Protein AF-A0A0T6Y8U1-F1 (afdb_monomer_lite)

Foldseek 3Di:
DDDDDDDLADDPVNLVVLLVVLCVVVVHDCPDPLSVVLSVQSVVCRVVSNRDSVVSCCVRPDPDDDDDD

Sequence (69 aa):
MAFTTNSTALLPHEINQIFQEIVRERSLSRDSEVAEEIARRLIVCYQKGIRDSSALKDVIGFGGKSEVQ

Structure (mmCIF, N/CA/C/O backbone):
data_AF-A0A0T6Y8U1-F1
#
_entry.id   AF-A0A0T6Y8U1-F1
#
loop_
_atom_site.group_PDB
_atom_site.id
_atom_site.type_symbol
_atom_site.label_atom_id
_atom_site.label_alt_id
_atom_site.label_comp_id
_atom_site.label_asym_id
_atom_site.label_entity_id
_atom_site.label_seq_id
_atom_site.pdbx_PDB_ins_code
_atom_site.Cartn_x
_atom_site.Cartn_y
_atom_site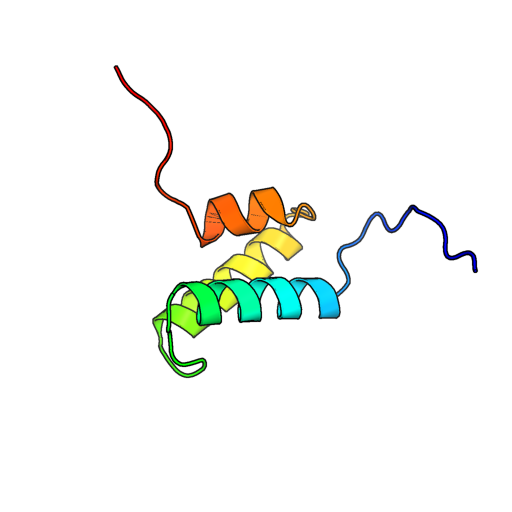.Cartn_z
_atom_site.occupancy
_atom_site.B_iso_or_equiv
_atom_site.auth_seq_id
_atom_site.auth_comp_id
_atom_site.auth_asym_id
_atom_site.auth_atom_id
_atom_site.pdbx_PDB_model_num
ATOM 1 N N . MET A 1 1 ? 10.467 -18.252 23.292 1.00 38.81 1 MET A N 1
ATOM 2 C CA . MET A 1 1 ? 10.402 -16.818 22.937 1.00 38.81 1 MET A CA 1
ATOM 3 C C . MET A 1 1 ? 9.007 -16.570 22.400 1.00 38.81 1 MET A C 1
ATOM 5 O O . MET A 1 1 ? 8.661 -17.176 21.398 1.00 38.81 1 MET A O 1
ATOM 9 N N . ALA A 1 2 ? 8.174 -15.823 23.119 1.00 56.50 2 ALA A N 1
ATOM 10 C CA . ALA A 1 2 ? 6.779 -15.604 22.748 1.00 56.50 2 ALA A CA 1
ATOM 11 C C . ALA A 1 2 ? 6.573 -14.127 22.429 1.00 56.50 2 ALA A C 1
ATOM 13 O O . ALA A 1 2 ? 6.832 -13.311 23.304 1.00 56.50 2 ALA A O 1
ATOM 14 N N . PHE A 1 3 ? 6.068 -13.818 21.233 1.00 50.78 3 PHE A N 1
ATOM 15 C CA . PHE A 1 3 ? 5.258 -12.625 20.987 1.00 50.78 3 PHE A CA 1
ATOM 16 C C . PHE A 1 3 ? 4.125 -13.012 20.032 1.00 50.78 3 PHE A C 1
ATOM 18 O O . PHE A 1 3 ? 4.272 -13.066 18.817 1.00 50.78 3 PHE A O 1
ATOM 25 N N . THR A 1 4 ? 3.051 -13.449 20.684 1.00 46.12 4 THR A N 1
ATOM 26 C CA . THR A 1 4 ? 1.633 -13.339 20.330 1.00 46.12 4 THR A CA 1
ATOM 27 C C . THR A 1 4 ? 1.280 -12.817 18.935 1.00 46.12 4 THR A C 1
ATOM 29 O O . THR A 1 4 ? 1.548 -11.671 18.581 1.00 4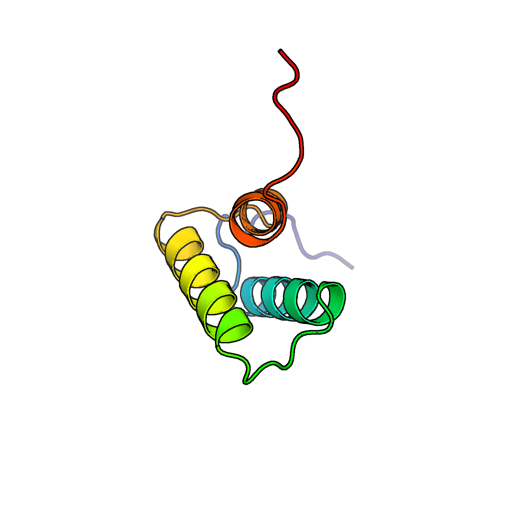6.12 4 THR A O 1
ATOM 32 N N . THR A 1 5 ? 0.533 -13.654 18.221 1.00 68.00 5 THR A N 1
ATOM 33 C CA . THR A 1 5 ? -0.461 -13.268 17.219 1.00 68.00 5 THR A CA 1
ATOM 34 C C . THR A 1 5 ? -1.395 -12.166 17.751 1.00 68.00 5 THR A C 1
ATOM 36 O O . THR A 1 5 ? -1.666 -12.124 18.950 1.00 68.00 5 THR A O 1
ATOM 39 N N . ASN A 1 6 ? -1.937 -11.338 16.846 1.00 57.44 6 ASN A N 1
ATOM 40 C CA . ASN A 1 6 ? -3.010 -10.342 17.047 1.00 57.44 6 ASN A CA 1
ATOM 41 C C . ASN A 1 6 ? -2.588 -8.860 17.136 1.00 57.44 6 ASN A C 1
ATOM 43 O O . ASN A 1 6 ? -2.775 -8.204 18.158 1.00 57.44 6 ASN A O 1
ATOM 47 N N . SER A 1 7 ? -2.155 -8.301 16.004 1.00 45.94 7 SER A N 1
ATOM 48 C CA . SER A 1 7 ? -2.333 -6.873 15.730 1.00 45.94 7 SER A CA 1
ATOM 49 C C . SER A 1 7 ? -3.309 -6.731 14.572 1.00 45.94 7 SER A C 1
ATOM 51 O O . SER A 1 7 ? -2.966 -6.950 13.418 1.00 45.94 7 SER A O 1
ATOM 53 N N . THR A 1 8 ? -4.534 -6.305 14.872 1.00 57.47 8 THR A N 1
ATOM 54 C CA . THR A 1 8 ? -5.576 -5.900 13.910 1.00 57.47 8 THR A CA 1
ATOM 55 C C . THR A 1 8 ? -5.136 -4.701 13.045 1.00 57.47 8 THR A C 1
ATOM 57 O O . THR A 1 8 ? -5.941 -4.163 12.292 1.00 57.47 8 THR A O 1
ATOM 60 N N . ALA A 1 9 ? -3.876 -4.255 13.152 1.00 59.00 9 ALA A N 1
ATOM 61 C CA . ALA A 1 9 ? -3.275 -3.092 12.524 1.00 59.00 9 ALA A CA 1
ATOM 62 C C . ALA A 1 9 ? -1.884 -3.397 11.961 1.00 59.00 9 ALA A C 1
ATOM 64 O O . ALA A 1 9 ? -0.972 -3.614 12.751 1.00 59.00 9 ALA A O 1
ATOM 65 N N . LEU A 1 10 ? -1.722 -3.347 10.627 1.00 65.94 10 LEU A N 1
ATOM 66 C CA . LEU A 1 10 ? -0.393 -3.260 10.004 1.00 65.94 10 LEU A CA 1
ATOM 67 C C . LEU A 1 10 ? 0.343 -2.076 10.623 1.00 65.94 10 LEU A C 1
ATOM 69 O O . LEU A 1 10 ? -0.146 -0.943 10.587 1.00 65.94 10 LEU A O 1
ATOM 73 N N . LEU A 1 11 ? 1.510 -2.329 11.194 1.00 74.38 11 LEU A N 1
ATOM 74 C CA . LEU A 1 11 ? 2.345 -1.268 11.725 1.00 74.38 11 LEU A CA 1
ATOM 75 C C . LEU A 1 11 ? 2.984 -0.489 10.563 1.00 74.38 11 LEU A C 1
ATOM 77 O O . LEU A 1 11 ? 3.269 -1.060 9.508 1.00 74.38 11 LEU A O 1
ATOM 81 N N . PRO A 1 12 ? 3.290 0.809 10.741 1.00 70.81 12 PRO A N 1
ATOM 82 C CA . PRO A 1 12 ? 3.961 1.607 9.710 1.00 70.81 12 PRO A CA 1
ATOM 83 C C . PRO A 1 12 ? 5.294 0.995 9.242 1.00 70.81 12 PRO A C 1
ATOM 85 O O . PRO A 1 12 ? 5.703 1.203 8.101 1.00 70.81 12 PRO A O 1
ATOM 88 N N . HIS A 1 13 ? 5.954 0.195 10.087 1.00 78.94 13 HIS A N 1
ATOM 89 C CA . HIS A 1 13 ? 7.161 -0.533 9.701 1.00 78.94 13 HIS A CA 1
ATOM 90 C C . HIS A 1 13 ? 6.885 -1.644 8.675 1.00 78.94 13 HIS A C 1
ATOM 92 O O . HIS A 1 13 ? 7.671 -1.813 7.748 1.00 78.94 13 HIS A O 1
ATOM 98 N N . GLU A 1 14 ? 5.759 -2.354 8.783 1.00 79.56 14 GLU A N 1
ATOM 99 C CA . GLU A 1 14 ? 5.380 -3.414 7.839 1.00 79.56 14 GLU A CA 1
ATOM 100 C C . GLU A 1 14 ? 5.040 -2.836 6.460 1.00 79.56 14 GLU A C 1
ATOM 102 O O . GLU A 1 14 ? 5.504 -3.345 5.444 1.00 79.56 14 GLU A O 1
ATOM 107 N N . ILE A 1 15 ? 4.327 -1.705 6.419 1.00 79.00 15 ILE A N 1
ATOM 108 C CA . ILE A 1 15 ? 4.045 -0.948 5.184 1.00 79.00 15 ILE A CA 1
ATOM 109 C C . ILE A 1 15 ? 5.349 -0.563 4.477 1.00 79.00 15 ILE A C 1
ATOM 111 O O . ILE A 1 15 ? 5.483 -0.735 3.265 1.00 79.00 15 ILE A O 1
ATOM 115 N N . ASN A 1 16 ? 6.331 -0.069 5.237 1.00 83.81 16 ASN A N 1
ATOM 116 C CA . ASN A 1 16 ? 7.637 0.276 4.691 1.00 83.81 16 ASN A CA 1
ATOM 117 C C . ASN A 1 16 ? 8.381 -0.960 4.154 1.00 83.81 16 ASN A C 1
ATOM 119 O O . ASN A 1 16 ? 9.018 -0.864 3.107 1.00 83.81 16 ASN A O 1
ATOM 123 N N . GLN A 1 17 ? 8.283 -2.118 4.816 1.00 85.12 17 GLN A N 1
ATOM 124 C CA . GLN A 1 17 ? 8.891 -3.349 4.302 1.00 85.12 17 GLN A CA 1
ATOM 125 C C . GLN A 1 17 ? 8.257 -3.799 2.983 1.00 85.12 17 GLN A C 1
ATOM 127 O O . GLN A 1 17 ? 8.990 -4.089 2.040 1.00 85.12 17 GLN A O 1
ATOM 132 N N . ILE A 1 18 ? 6.925 -3.768 2.876 1.00 82.25 18 ILE A N 1
ATOM 133 C CA . ILE A 1 18 ? 6.207 -4.102 1.634 1.00 82.25 18 ILE A CA 1
ATOM 134 C C . ILE A 1 18 ? 6.622 -3.148 0.508 1.00 82.25 18 ILE A C 1
ATOM 136 O O . ILE A 1 18 ? 6.929 -3.582 -0.600 1.00 82.25 18 ILE A O 1
ATOM 140 N N . PHE A 1 19 ? 6.697 -1.846 0.792 1.00 84.94 19 PHE A N 1
ATOM 141 C CA . PHE A 1 19 ? 7.168 -0.856 -0.174 1.00 84.94 19 PHE A CA 1
ATOM 142 C C . PHE A 1 19 ? 8.591 -1.159 -0.667 1.00 84.94 19 PHE A C 1
ATOM 144 O O . PHE A 1 19 ? 8.836 -1.197 -1.872 1.00 84.94 19 PHE A O 1
ATOM 151 N N . GLN A 1 20 ? 9.527 -1.412 0.253 1.00 86.00 20 GLN A N 1
ATOM 152 C CA . GLN A 1 20 ? 10.909 -1.734 -0.103 1.00 86.00 20 GLN A CA 1
ATOM 153 C C . GLN A 1 20 ? 11.019 -3.041 -0.892 1.00 86.00 20 GLN A C 1
ATOM 155 O O . GLN A 1 20 ? 11.851 -3.127 -1.794 1.00 86.00 20 GLN A O 1
ATOM 160 N N . GLU A 1 21 ? 10.190 -4.036 -0.578 1.00 85.69 21 GLU A N 1
ATOM 161 C CA . GLU A 1 21 ? 10.126 -5.289 -1.324 1.00 85.69 21 GLU A CA 1
ATOM 162 C C . GLU A 1 21 ? 9.663 -5.049 -2.764 1.00 85.69 21 GLU A C 1
ATOM 164 O O . GLU A 1 21 ? 10.353 -5.470 -3.684 1.00 85.69 21 GLU A O 1
ATOM 169 N N . ILE A 1 22 ? 8.574 -4.302 -2.976 1.00 82.69 22 ILE A N 1
ATOM 170 C CA . ILE A 1 22 ? 8.042 -4.008 -4.318 1.00 82.69 22 ILE A CA 1
ATOM 171 C C . ILE A 1 22 ? 9.048 -3.197 -5.144 1.00 82.69 22 ILE A C 1
ATOM 173 O O . ILE A 1 22 ? 9.294 -3.509 -6.309 1.00 82.69 22 ILE A O 1
ATOM 177 N N . VAL A 1 23 ? 9.664 -2.173 -4.548 1.00 85.12 23 VAL A N 1
ATOM 178 C CA . VAL A 1 23 ? 10.682 -1.347 -5.218 1.00 85.12 23 VAL A CA 1
ATOM 179 C C . VAL A 1 23 ? 11.898 -2.192 -5.606 1.00 85.12 23 VAL A C 1
ATOM 181 O O . VAL A 1 23 ? 12.397 -2.067 -6.724 1.00 85.12 23 VAL A O 1
ATOM 184 N N . ARG A 1 24 ? 12.343 -3.096 -4.722 1.00 84.88 24 ARG A N 1
ATOM 185 C CA . ARG A 1 24 ? 13.449 -4.023 -4.999 1.00 84.88 24 ARG A CA 1
ATOM 186 C C . ARG A 1 24 ? 13.082 -5.045 -6.076 1.00 84.88 24 ARG A C 1
ATOM 188 O O . ARG A 1 24 ? 13.875 -5.256 -6.986 1.00 84.88 24 ARG A O 1
ATOM 195 N N . GLU A 1 25 ? 11.906 -5.661 -5.989 1.00 84.38 25 GLU A N 1
ATOM 196 C CA . GLU A 1 25 ? 11.415 -6.665 -6.945 1.00 84.38 25 GLU A CA 1
ATOM 197 C C . GLU A 1 25 ? 11.304 -6.068 -8.354 1.00 84.38 25 GLU A C 1
ATOM 199 O O . GLU A 1 25 ? 11.674 -6.702 -9.339 1.00 84.38 25 GLU A O 1
ATOM 204 N N . ARG A 1 26 ? 10.889 -4.800 -8.448 1.00 78.31 26 ARG A N 1
ATOM 205 C CA . ARG A 1 26 ? 10.798 -4.066 -9.715 1.00 78.31 26 ARG A CA 1
ATOM 206 C C . ARG A 1 26 ? 12.097 -3.390 -10.156 1.00 78.31 26 ARG A C 1
ATOM 208 O O . ARG A 1 26 ? 12.100 -2.750 -11.204 1.00 78.31 26 ARG A O 1
ATOM 215 N N . SER A 1 27 ? 13.185 -3.519 -9.391 1.00 84.50 27 SER A N 1
ATOM 216 C CA . SER A 1 27 ? 14.455 -2.812 -9.634 1.00 84.50 27 SER A CA 1
ATOM 217 C C . SER A 1 27 ? 14.263 -1.305 -9.862 1.00 84.50 27 SER A C 1
ATOM 219 O O . SER A 1 27 ? 14.918 -0.697 -10.707 1.00 84.50 27 SER A O 1
ATOM 221 N N . LEU A 1 28 ? 13.325 -0.703 -9.127 1.00 81.88 28 LEU A N 1
ATOM 222 C CA . LEU A 1 28 ? 13.028 0.722 -9.213 1.00 81.88 28 LEU A CA 1
ATOM 223 C C . LEU A 1 28 ? 13.926 1.503 -8.255 1.00 81.88 28 LEU A C 1
ATOM 225 O O . LEU A 1 28 ? 14.244 1.051 -7.154 1.00 81.88 28 LEU A O 1
ATOM 229 N N . SER A 1 29 ? 14.288 2.721 -8.647 1.00 83.44 29 SER A N 1
ATOM 230 C CA . SER A 1 29 ? 14.863 3.680 -7.708 1.00 83.44 29 SER A CA 1
ATOM 231 C C . SER A 1 29 ? 13.780 4.174 -6.757 1.00 83.44 29 SER A C 1
ATOM 233 O O . SER A 1 29 ? 12.662 4.470 -7.178 1.00 83.44 29 SER A O 1
ATOM 235 N N . ARG A 1 30 ? 14.120 4.312 -5.474 1.00 76.81 30 ARG A N 1
ATOM 236 C CA . ARG A 1 30 ? 13.205 4.824 -4.442 1.00 76.81 30 ARG A CA 1
ATOM 237 C C . ARG A 1 30 ? 12.714 6.247 -4.736 1.00 76.81 30 ARG A C 1
ATOM 239 O O . ARG A 1 30 ? 11.605 6.588 -4.348 1.00 76.81 30 ARG A O 1
ATOM 246 N N . ASP A 1 31 ? 13.523 7.024 -5.446 1.00 81.62 31 ASP A N 1
ATOM 247 C CA . ASP A 1 31 ? 13.241 8.395 -5.882 1.00 81.62 31 ASP A CA 1
ATOM 248 C C . ASP A 1 31 ? 12.559 8.465 -7.260 1.00 81.62 31 ASP A C 1
ATOM 250 O O . ASP A 1 31 ? 12.395 9.539 -7.831 1.00 81.62 31 ASP A O 1
ATOM 254 N N . SER A 1 32 ? 12.191 7.320 -7.842 1.00 83.88 32 SER A N 1
ATOM 255 C CA . SER A 1 32 ? 11.431 7.292 -9.089 1.00 83.88 32 SER A CA 1
ATOM 256 C C . SER A 1 32 ? 9.982 7.704 -8.836 1.00 83.88 32 SER A C 1
ATOM 258 O O . SER A 1 32 ? 9.377 7.289 -7.848 1.00 83.88 32 SER A O 1
ATOM 260 N N . GLU A 1 33 ? 9.387 8.427 -9.784 1.00 86.69 33 GLU A N 1
ATOM 261 C CA . GLU A 1 33 ? 7.953 8.748 -9.791 1.00 86.69 33 GLU A CA 1
ATOM 262 C C . GLU A 1 33 ? 7.078 7.496 -9.598 1.00 86.69 33 GLU A C 1
ATOM 264 O O . GLU A 1 33 ? 6.082 7.518 -8.875 1.00 86.69 33 GLU A O 1
ATOM 269 N N . VAL A 1 34 ? 7.510 6.357 -10.149 1.00 83.62 34 VAL A N 1
ATOM 270 C CA . VAL A 1 34 ? 6.823 5.068 -9.991 1.00 83.62 34 VAL A CA 1
ATOM 271 C C . VAL A 1 34 ? 6.845 4.594 -8.536 1.00 83.62 34 VAL A C 1
ATOM 273 O O . VAL A 1 34 ? 5.846 4.084 -8.033 1.00 83.62 34 VAL A O 1
ATOM 276 N N . ALA A 1 35 ? 7.965 4.772 -7.832 1.00 84.81 35 ALA A N 1
ATOM 277 C CA . ALA A 1 35 ? 8.068 4.429 -6.419 1.00 84.81 35 ALA A CA 1
ATOM 278 C C . ALA A 1 35 ? 7.202 5.366 -5.561 1.00 84.81 35 ALA A C 1
ATOM 280 O O . ALA A 1 35 ? 6.524 4.907 -4.642 1.00 84.81 35 ALA A O 1
ATOM 281 N N . GLU A 1 36 ? 7.140 6.655 -5.893 1.00 87.62 36 GLU A N 1
ATOM 282 C CA . GLU A 1 36 ? 6.230 7.578 -5.214 1.00 87.62 36 GLU A CA 1
ATOM 283 C C . GLU A 1 36 ? 4.760 7.165 -5.399 1.00 87.62 36 GLU A C 1
ATOM 285 O O . GLU A 1 36 ? 3.993 7.138 -4.432 1.00 87.62 36 GLU A O 1
ATOM 290 N N . GLU A 1 37 ? 4.367 6.768 -6.612 1.00 86.88 37 GLU A N 1
ATOM 291 C CA . GLU A 1 37 ? 3.010 6.293 -6.882 1.00 86.88 37 GLU A CA 1
ATOM 292 C C . GLU A 1 37 ? 2.676 5.015 -6.095 1.00 86.88 37 GLU A C 1
ATOM 294 O O . GLU A 1 37 ? 1.605 4.922 -5.485 1.00 86.88 37 GLU A O 1
ATOM 299 N N . ILE A 1 38 ? 3.608 4.058 -6.044 1.00 85.25 38 ILE A N 1
ATOM 300 C CA . ILE A 1 38 ? 3.497 2.831 -5.240 1.00 85.25 38 ILE A CA 1
ATOM 301 C C . ILE A 1 38 ? 3.288 3.187 -3.765 1.00 85.25 38 ILE A C 1
ATOM 303 O O . ILE A 1 38 ? 2.349 2.686 -3.145 1.00 85.25 38 ILE A O 1
ATOM 307 N N . ALA A 1 39 ? 4.108 4.082 -3.204 1.00 85.38 39 ALA A N 1
ATOM 308 C CA . ALA A 1 39 ? 3.991 4.510 -1.811 1.00 85.38 39 ALA A CA 1
ATOM 309 C C . ALA A 1 39 ? 2.638 5.184 -1.533 1.00 85.38 39 ALA A C 1
ATOM 311 O O . ALA A 1 39 ? 1.965 4.859 -0.551 1.00 85.38 39 ALA A O 1
ATOM 312 N N . ARG A 1 40 ? 2.201 6.081 -2.425 1.00 87.19 40 ARG A N 1
ATOM 313 C CA . ARG A 1 40 ? 0.926 6.798 -2.305 1.00 87.19 40 ARG A CA 1
ATOM 314 C C . ARG A 1 40 ? -0.254 5.828 -2.296 1.00 87.19 40 ARG A C 1
ATOM 316 O O . ARG A 1 40 ? -1.123 5.926 -1.429 1.00 87.19 40 ARG A O 1
ATOM 323 N N . ARG A 1 41 ? -0.269 4.852 -3.210 1.00 85.25 41 ARG A N 1
ATOM 324 C CA . ARG A 1 41 ? -1.314 3.820 -3.257 1.00 85.25 41 ARG A CA 1
ATOM 325 C C . ARG A 1 41 ? -1.288 2.915 -2.018 1.00 85.25 41 ARG A C 1
ATOM 327 O O . ARG A 1 41 ? -2.358 2.569 -1.519 1.00 85.25 41 ARG A O 1
ATOM 334 N N . LEU A 1 42 ? -0.105 2.580 -1.491 1.00 83.88 42 LEU A N 1
ATOM 335 C CA . LEU A 1 42 ? 0.048 1.782 -0.265 1.00 83.88 42 LEU A CA 1
ATOM 336 C C . LEU A 1 42 ? -0.582 2.489 0.940 1.00 83.88 42 LEU A C 1
ATOM 338 O O . LEU A 1 42 ? -1.350 1.884 1.687 1.00 83.88 42 LEU A O 1
ATOM 342 N N . ILE A 1 43 ? -0.324 3.792 1.082 1.00 83.69 43 ILE A N 1
ATOM 343 C CA . ILE A 1 43 ? -0.899 4.625 2.145 1.00 83.69 43 ILE A CA 1
ATOM 344 C C . ILE A 1 43 ? -2.421 4.715 2.003 1.00 83.69 43 ILE A C 1
ATOM 346 O O . ILE A 1 43 ? -3.135 4.546 2.991 1.00 83.69 43 ILE A O 1
ATOM 350 N N . VAL A 1 44 ? -2.934 4.938 0.790 1.00 85.44 44 VAL A N 1
ATOM 351 C CA . VAL A 1 44 ? -4.384 4.990 0.537 1.00 85.44 44 VAL A CA 1
ATOM 352 C C . VAL A 1 44 ? -5.051 3.661 0.891 1.00 85.44 44 VAL A C 1
ATOM 354 O O . VAL A 1 44 ? -6.071 3.653 1.575 1.00 85.44 44 VAL A O 1
ATOM 357 N N . CYS A 1 45 ? -4.479 2.527 0.484 1.00 81.50 45 CYS A N 1
ATOM 358 C CA . CYS A 1 45 ? -5.015 1.207 0.821 1.00 81.50 45 CYS A CA 1
ATOM 359 C C . CYS A 1 45 ? -5.011 0.960 2.334 1.00 81.50 45 CYS A C 1
ATOM 361 O O . CYS A 1 45 ? -6.009 0.491 2.884 1.00 81.50 45 CYS A O 1
ATOM 363 N N . TYR A 1 46 ? -3.943 1.366 3.020 1.00 79.81 46 TYR A N 1
ATOM 364 C CA . TYR A 1 46 ? -3.867 1.289 4.473 1.00 79.81 46 TYR A CA 1
ATOM 365 C C . TYR A 1 46 ? -4.930 2.158 5.167 1.00 79.81 46 TYR A C 1
ATOM 367 O O . TYR A 1 46 ? -5.599 1.694 6.090 1.00 79.81 46 TYR A O 1
ATOM 375 N N . GLN A 1 47 ? -5.151 3.391 4.694 1.00 81.75 47 GLN A N 1
ATOM 376 C CA . GLN A 1 47 ? -6.207 4.278 5.204 1.00 81.75 47 GLN A CA 1
ATOM 377 C C . GLN A 1 47 ? -7.615 3.721 4.959 1.00 81.75 47 GLN A C 1
ATOM 379 O O . GLN A 1 47 ? -8.503 3.916 5.784 1.00 81.75 47 GLN A O 1
ATOM 384 N N . LYS A 1 48 ? -7.816 2.980 3.863 1.00 81.12 48 LYS A N 1
ATOM 385 C CA . LYS A 1 48 ? -9.069 2.262 3.571 1.00 81.12 48 LYS A CA 1
ATOM 386 C C . LYS A 1 48 ? -9.267 1.015 4.445 1.00 81.12 48 LYS A C 1
ATOM 388 O O . LYS A 1 48 ? -10.286 0.346 4.311 1.00 81.12 48 LYS A O 1
ATOM 393 N N . GLY A 1 49 ? -8.319 0.702 5.330 1.00 77.44 49 GLY A N 1
ATOM 394 C CA . GLY A 1 49 ? -8.382 -0.441 6.240 1.00 77.44 49 GLY A CA 1
ATOM 395 C C . GLY A 1 49 ? -7.833 -1.740 5.652 1.00 77.44 49 GLY A C 1
ATOM 396 O O . GLY A 1 49 ? -7.950 -2.781 6.296 1.00 77.44 49 GLY A O 1
ATOM 397 N N . ILE A 1 50 ? -7.208 -1.704 4.468 1.00 77.88 50 ILE A N 1
ATOM 398 C CA . ILE A 1 50 ? -6.547 -2.877 3.889 1.00 77.88 50 ILE A CA 1
ATOM 399 C C . ILE A 1 50 ? -5.258 -3.112 4.666 1.00 77.88 50 ILE A C 1
ATOM 401 O O . ILE A 1 50 ? -4.298 -2.343 4.581 1.00 77.88 50 ILE A O 1
ATOM 405 N N . ARG A 1 51 ? -5.280 -4.171 5.471 1.00 73.06 51 ARG A N 1
ATOM 406 C CA . ARG A 1 51 ? -4.190 -4.556 6.372 1.00 73.06 51 ARG A CA 1
ATOM 407 C C . ARG A 1 51 ? -3.571 -5.900 6.015 1.00 73.06 51 ARG A C 1
ATOM 409 O O . ARG A 1 51 ? -2.811 -6.458 6.792 1.00 73.06 51 ARG A O 1
ATOM 416 N N . ASP A 1 52 ? -3.900 -6.400 4.832 1.00 77.38 52 ASP A N 1
ATOM 417 C CA . ASP A 1 52 ? -3.339 -7.630 4.307 1.00 77.38 52 ASP A CA 1
ATOM 418 C C . ASP A 1 52 ? -2.203 -7.301 3.335 1.00 77.38 52 ASP A C 1
ATOM 420 O O . ASP A 1 52 ? -2.393 -6.594 2.342 1.00 77.38 52 ASP A O 1
ATOM 424 N N . SER A 1 53 ? -1.005 -7.789 3.654 1.00 72.38 53 SER A N 1
ATOM 425 C CA . SER A 1 53 ? 0.215 -7.575 2.873 1.00 72.38 53 SER A CA 1
ATOM 426 C C . SER A 1 53 ? 0.100 -8.153 1.464 1.00 72.38 53 SER A C 1
ATOM 428 O O . SER A 1 53 ? 0.608 -7.560 0.514 1.00 72.38 53 SER A O 1
ATOM 430 N N . SER A 1 54 ? -0.597 -9.284 1.320 1.00 73.62 54 SER A N 1
ATOM 431 C CA . SER A 1 54 ? -0.815 -9.940 0.031 1.00 73.62 54 SER A CA 1
ATOM 432 C C . SER A 1 54 ? -1.801 -9.139 -0.809 1.00 73.62 54 SER A C 1
ATOM 434 O O . SER A 1 54 ? -1.530 -8.900 -1.978 1.00 73.62 54 SER A O 1
ATOM 436 N N . ALA A 1 55 ? -2.886 -8.637 -0.210 1.00 77.38 55 ALA A N 1
ATOM 437 C CA . ALA A 1 55 ? -3.833 -7.753 -0.890 1.00 77.38 55 ALA A CA 1
ATOM 438 C C . ALA A 1 55 ? -3.186 -6.420 -1.295 1.00 77.38 55 ALA A C 1
ATOM 440 O O . ALA A 1 55 ? -3.410 -5.931 -2.395 1.00 77.38 55 ALA A O 1
ATOM 441 N N . LEU A 1 56 ? -2.338 -5.834 -0.443 1.00 76.88 56 LEU A N 1
ATOM 442 C CA . LEU A 1 56 ? -1.555 -4.651 -0.807 1.00 76.88 56 LEU A CA 1
ATOM 443 C C . LEU A 1 56 ? -0.633 -4.956 -1.989 1.00 76.88 56 LEU A C 1
ATOM 445 O O . LEU A 1 56 ? -0.608 -4.203 -2.956 1.00 76.88 56 LEU A O 1
ATOM 449 N N . LYS A 1 57 ? 0.096 -6.071 -1.956 1.00 75.62 57 LYS A N 1
ATOM 450 C CA . LYS A 1 57 ? 0.985 -6.466 -3.051 1.00 75.62 57 LYS A CA 1
ATOM 451 C C . LYS A 1 57 ? 0.218 -6.806 -4.337 1.00 75.62 57 LYS A C 1
ATOM 453 O O . LYS A 1 57 ? 0.727 -6.524 -5.414 1.00 75.62 57 LYS A O 1
ATOM 458 N N . ASP A 1 58 ? -1.002 -7.321 -4.246 1.00 74.81 58 ASP A N 1
ATOM 459 C CA . ASP A 1 58 ? -1.894 -7.561 -5.385 1.00 74.81 58 ASP A CA 1
ATOM 460 C C . ASP A 1 58 ? -2.348 -6.237 -6.029 1.00 74.81 58 ASP A C 1
ATOM 462 O O . ASP A 1 58 ? -2.059 -5.971 -7.196 1.00 74.81 58 ASP A O 1
ATOM 466 N N . VAL A 1 59 ? -2.913 -5.332 -5.221 1.00 74.12 59 VAL A N 1
ATOM 467 C CA . VAL A 1 59 ? -3.433 -4.023 -5.659 1.00 74.12 59 VAL A CA 1
ATOM 468 C C . VAL A 1 59 ? -2.325 -3.100 -6.191 1.00 74.12 59 VAL A C 1
ATOM 470 O O . VAL A 1 59 ? -2.558 -2.278 -7.082 1.00 74.1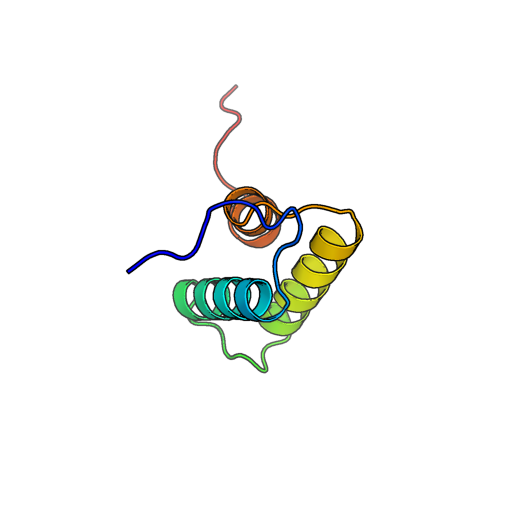2 59 VAL A O 1
ATOM 473 N N . ILE A 1 60 ? -1.116 -3.201 -5.632 1.00 77.69 6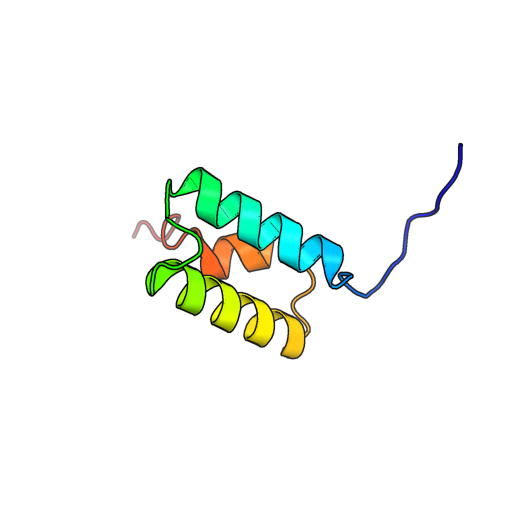0 ILE A N 1
ATOM 474 C CA . ILE A 1 60 ? 0.031 -2.347 -5.975 1.00 77.69 60 ILE A CA 1
ATOM 475 C C . ILE A 1 60 ? 0.925 -2.989 -7.042 1.00 77.69 60 ILE A C 1
ATOM 477 O O . ILE A 1 60 ? 1.459 -2.300 -7.910 1.00 77.69 60 ILE A O 1
ATOM 481 N N . GLY A 1 61 ? 1.142 -4.297 -6.941 1.00 63.72 61 GLY A N 1
ATOM 482 C CA . GLY A 1 61 ? 2.251 -5.000 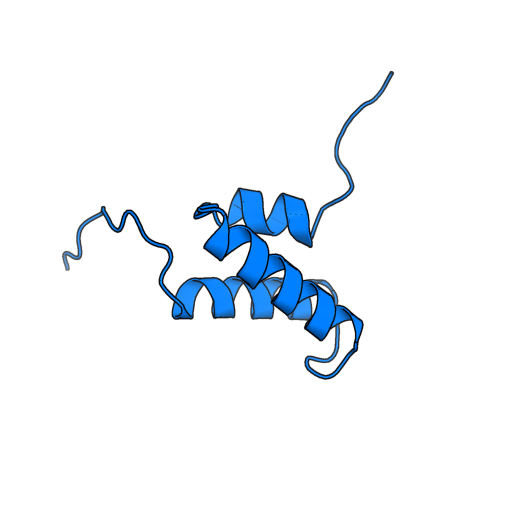-7.576 1.00 63.72 61 GLY A CA 1
ATOM 483 C C . GLY A 1 61 ? 1.855 -5.988 -8.668 1.00 63.72 61 GLY A C 1
ATOM 484 O O . GLY A 1 61 ? 2.691 -6.234 -9.536 1.00 63.72 61 GLY A O 1
ATOM 485 N N . PHE A 1 62 ? 0.628 -6.510 -8.706 1.00 58.78 62 PHE A N 1
ATOM 486 C CA . PHE A 1 62 ? 0.288 -7.616 -9.608 1.00 58.78 62 PHE A CA 1
ATOM 487 C C . PHE A 1 62 ? -1.059 -7.421 -10.305 1.00 58.78 62 PHE A C 1
ATOM 489 O O . PHE A 1 62 ? -2.002 -8.182 -10.138 1.00 58.78 62 PHE A O 1
ATOM 496 N N . GLY A 1 63 ? -1.103 -6.462 -11.229 1.00 50.22 63 GLY A N 1
ATOM 497 C CA . GLY A 1 63 ? -2.078 -6.479 -12.322 1.00 50.22 63 GLY A CA 1
ATOM 498 C C . GLY A 1 63 ? -1.796 -7.617 -13.310 1.00 50.22 63 GLY A C 1
ATOM 499 O O . GLY A 1 63 ? -1.473 -7.360 -14.466 1.00 50.22 63 GLY A O 1
ATOM 500 N N . GLY A 1 64 ? -1.862 -8.871 -12.862 1.00 54.75 64 GLY A N 1
ATOM 501 C CA . GLY A 1 64 ? -1.716 -10.015 -13.750 1.00 54.75 64 GLY A CA 1
ATOM 502 C C . GLY A 1 64 ? -1.728 -11.358 -13.043 1.00 54.75 64 GLY A C 1
ATOM 503 O O . GLY A 1 64 ? -0.655 -11.932 -12.915 1.00 54.75 64 GLY A O 1
ATOM 504 N N . LYS A 1 65 ? -2.917 -11.818 -12.617 1.00 51.47 65 LYS A N 1
ATOM 505 C CA . LYS A 1 65 ? -3.566 -13.151 -12.799 1.00 51.47 65 LYS A CA 1
ATOM 506 C C . LYS A 1 65 ? -4.955 -13.034 -12.123 1.00 51.47 65 LYS A C 1
ATOM 508 O O . LYS A 1 65 ? -4.987 -12.787 -10.932 1.00 51.47 65 LYS A O 1
ATOM 513 N N . SER A 1 66 ? -6.138 -13.128 -12.733 1.00 47.31 66 SER A N 1
ATOM 514 C CA . SER A 1 66 ? -6.605 -13.790 -13.952 1.00 47.31 66 SER A CA 1
ATOM 515 C C . SER A 1 66 ? -8.016 -13.275 -14.302 1.00 47.31 66 SER A C 1
ATOM 517 O O . SER A 1 66 ? -8.849 -13.191 -13.409 1.00 47.31 66 SER A O 1
ATOM 519 N N . GLU A 1 67 ? -8.333 -13.082 -15.581 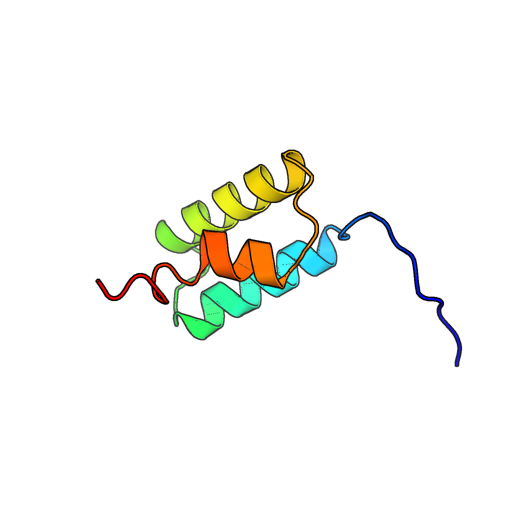1.00 42.69 67 GLU A N 1
ATOM 520 C CA . GLU A 1 67 ? -9.528 -13.717 -16.154 1.00 42.69 67 GLU A CA 1
ATOM 521 C C . GLU A 1 67 ? -9.144 -14.191 -17.555 1.00 42.69 67 GLU A C 1
ATOM 523 O O . GLU A 1 67 ? -8.955 -13.414 -18.487 1.00 42.69 67 GLU A O 1
ATOM 528 N N . VAL A 1 68 ? -8.904 -15.497 -17.650 1.00 54.47 68 VAL A N 1
ATOM 529 C CA . VAL A 1 68 ? -9.111 -16.222 -18.894 1.00 54.47 68 VAL A CA 1
ATOM 530 C C . VAL A 1 68 ? -10.625 -16.317 -19.070 1.00 54.47 68 VAL A C 1
ATOM 532 O O . VAL A 1 68 ? -11.281 -16.945 -18.242 1.00 54.47 68 VAL A O 1
ATOM 535 N N . GLN A 1 69 ? -11.167 -15.682 -20.106 1.00 39.25 69 GLN A N 1
ATOM 536 C CA . GLN A 1 69 ? -12.372 -16.124 -20.811 1.00 39.25 69 GLN A CA 1
ATOM 537 C C . GLN A 1 69 ? -12.386 -15.532 -22.218 1.00 39.25 69 GLN A C 1
ATOM 539 O O . GLN A 1 69 ? -12.206 -14.301 -22.345 1.00 39.25 69 GLN A O 1
#

Secondary structure (DSSP, 8-state):
----S--SS--HHHHHHHHHHHHHHTT--TTSHHHHHHHHHHHHHHHTT---HHHHHHHHH---S----

Radius of gyration: 13.72 Å; chains: 1; bounding box: 27×26×44 Å

pLDDT: mean 73.4, std 13.77, range [38.81, 87.62]